Protein AF-A0A1I3VTR5-F1 (afdb_monomer_lite)

Structure (mmCIF, N/CA/C/O backbone):
data_AF-A0A1I3VTR5-F1
#
_entry.id   AF-A0A1I3VTR5-F1
#
loop_
_atom_site.group_PDB
_atom_site.id
_atom_site.type_symbol
_atom_site.label_atom_id
_atom_site.label_alt_id
_atom_site.label_comp_id
_atom_site.label_asym_id
_atom_site.label_entity_id
_atom_site.label_seq_id
_atom_site.pdbx_PDB_ins_code
_atom_site.Cartn_x
_atom_site.Cartn_y
_atom_site.Cartn_z
_atom_site.occupancy
_atom_site.B_iso_or_equiv
_atom_site.auth_seq_id
_atom_site.auth_comp_id
_atom_site.auth_asym_id
_atom_site.auth_atom_id
_atom_site.pdbx_PDB_model_num
ATOM 1 N N . MET A 1 1 ? 30.216 -38.536 -66.775 1.00 43.47 1 MET A N 1
ATOM 2 C CA . MET A 1 1 ? 31.533 -39.030 -66.313 1.00 43.47 1 MET A CA 1
ATOM 3 C C . MET A 1 1 ? 32.108 -38.029 -65.318 1.00 43.47 1 MET A C 1
ATOM 5 O O . MET A 1 1 ? 32.027 -36.845 -65.605 1.00 43.47 1 MET A O 1
ATOM 9 N N . ARG A 1 2 ? 32.698 -38.537 -64.221 1.00 41.06 2 ARG A N 1
ATOM 10 C CA . ARG A 1 2 ? 33.505 -37.856 -63.178 1.00 41.06 2 ARG A CA 1
ATOM 11 C C . ARG A 1 2 ? 32.773 -37.100 -62.054 1.00 41.06 2 ARG A C 1
ATOM 13 O O . ARG A 1 2 ? 32.622 -35.890 -62.068 1.00 41.06 2 ARG A O 1
ATOM 20 N N . SER A 1 3 ? 32.334 -37.902 -61.083 1.00 44.97 3 SER A N 1
ATOM 21 C CA . SER A 1 3 ? 32.770 -37.919 -59.672 1.00 44.97 3 SER A CA 1
ATOM 22 C C . SER A 1 3 ? 33.348 -36.639 -59.044 1.00 44.97 3 SER A C 1
ATOM 24 O O . SER A 1 3 ? 34.392 -36.177 -59.489 1.00 44.97 3 SER A O 1
ATOM 26 N N . ALA A 1 4 ? 32.792 -36.208 -57.902 1.00 45.03 4 ALA A N 1
ATOM 27 C CA . ALA A 1 4 ? 33.378 -36.411 -56.560 1.00 45.03 4 ALA A CA 1
ATOM 28 C C . ALA A 1 4 ? 32.599 -35.618 -55.480 1.00 45.03 4 ALA A C 1
ATOM 30 O O . ALA A 1 4 ? 32.439 -34.408 -55.586 1.00 45.03 4 ALA A O 1
ATOM 31 N N . ARG A 1 5 ? 32.144 -36.304 -54.422 1.00 57.59 5 ARG A N 1
ATOM 32 C CA . ARG A 1 5 ? 31.862 -35.706 -53.099 1.00 57.59 5 ARG A CA 1
ATOM 33 C C . ARG A 1 5 ? 33.165 -35.778 -52.293 1.00 57.59 5 ARG A C 1
ATOM 35 O O . ARG A 1 5 ? 33.848 -36.797 -52.426 1.00 57.59 5 ARG A O 1
ATOM 42 N N . PRO A 1 6 ? 33.511 -34.778 -51.464 1.00 48.28 6 PRO A N 1
ATOM 43 C CA . PRO A 1 6 ? 33.359 -35.026 -50.023 1.00 48.28 6 PRO A CA 1
ATOM 44 C C . PRO A 1 6 ? 33.128 -33.781 -49.134 1.00 48.28 6 PRO A C 1
ATOM 46 O O . PRO A 1 6 ? 33.326 -32.646 -49.545 1.00 48.28 6 PRO A O 1
ATOM 49 N N . ALA A 1 7 ? 32.818 -34.092 -47.869 1.00 49.75 7 ALA A N 1
ATOM 50 C CA . ALA A 1 7 ? 33.046 -33.312 -46.647 1.00 49.75 7 ALA A CA 1
ATOM 51 C C . ALA A 1 7 ? 32.006 -32.247 -46.243 1.00 49.75 7 ALA A C 1
ATOM 53 O O . ALA A 1 7 ? 32.090 -31.070 -46.565 1.00 49.75 7 ALA A O 1
ATOM 54 N N . VAL A 1 8 ? 31.039 -32.728 -45.454 1.00 52.91 8 VAL A N 1
ATOM 55 C CA . VAL A 1 8 ? 30.645 -32.212 -44.129 1.00 52.91 8 VAL A CA 1
ATOM 56 C C . VAL A 1 8 ? 31.353 -30.917 -43.700 1.00 52.91 8 VAL A C 1
ATOM 58 O O . VAL A 1 8 ? 32.524 -30.936 -43.335 1.00 52.91 8 VAL A O 1
ATOM 61 N N . ALA A 1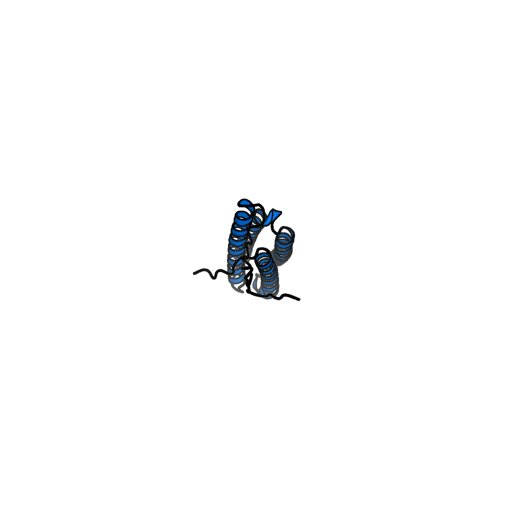 9 ? 30.583 -29.838 -43.603 1.00 45.47 9 ALA A N 1
ATOM 62 C CA . ALA A 1 9 ? 30.792 -28.802 -42.602 1.00 45.47 9 ALA A CA 1
ATOM 63 C C . ALA A 1 9 ? 29.441 -28.601 -41.913 1.00 45.47 9 ALA A C 1
ATOM 65 O O . ALA A 1 9 ? 28.539 -27.957 -42.446 1.00 45.47 9 ALA A O 1
ATOM 66 N N . ALA A 1 10 ? 29.277 -29.257 -40.765 1.00 47.19 10 ALA A N 1
ATOM 67 C CA . ALA A 1 10 ? 28.201 -28.958 -39.840 1.00 47.19 10 ALA A CA 1
ATOM 68 C C . ALA A 1 10 ? 28.408 -27.516 -39.367 1.00 47.19 10 ALA A C 1
ATOM 70 O O . ALA A 1 10 ? 29.251 -27.248 -38.513 1.00 47.19 10 ALA A O 1
ATOM 71 N N . LEU A 1 11 ? 27.678 -26.582 -39.976 1.00 47.72 11 LEU A N 1
ATOM 72 C CA . LEU A 1 11 ? 27.539 -25.232 -39.459 1.00 47.72 11 LEU A CA 1
ATOM 73 C C . LEU A 1 11 ? 26.638 -25.337 -38.224 1.00 47.72 11 LEU A C 1
ATOM 75 O O . LEU A 1 11 ? 25.415 -25.259 -38.307 1.00 47.72 11 LEU A O 1
ATOM 79 N N . VAL A 1 12 ? 27.262 -25.607 -37.080 1.00 48.44 12 VAL A N 1
ATOM 80 C CA . VAL A 1 12 ? 26.664 -25.373 -35.769 1.00 48.44 12 VAL A CA 1
ATOM 81 C C . VAL A 1 12 ? 26.503 -23.860 -35.663 1.00 48.44 12 VAL A C 1
ATOM 83 O O . VAL A 1 12 ? 27.423 -23.154 -35.259 1.00 48.44 12 VAL A O 1
ATOM 86 N N . CYS A 1 13 ? 25.349 -23.346 -36.091 1.00 39.38 13 CYS A N 1
ATOM 87 C CA . CYS A 1 13 ? 24.889 -22.038 -35.654 1.00 39.38 13 CYS A CA 1
ATOM 88 C C . CYS A 1 13 ? 24.628 -22.162 -34.156 1.00 39.38 13 CYS A C 1
ATOM 90 O O . CYS A 1 13 ? 23.551 -22.577 -33.731 1.00 39.38 13 CYS A O 1
ATOM 92 N N . ALA A 1 14 ? 25.655 -21.859 -33.365 1.00 47.16 14 ALA A N 1
ATOM 93 C CA . ALA A 1 14 ? 25.476 -21.476 -31.984 1.00 47.16 14 ALA A CA 1
ATOM 94 C C . ALA A 1 14 ? 24.498 -20.300 -31.995 1.00 47.16 14 ALA A C 1
ATOM 96 O O . ALA A 1 14 ? 24.845 -19.190 -32.401 1.00 47.16 14 ALA A O 1
ATOM 97 N N . VAL A 1 15 ? 23.255 -20.575 -31.611 1.00 49.22 15 VAL A N 1
ATOM 98 C CA . VAL A 1 15 ? 22.304 -19.555 -31.192 1.00 49.22 15 VAL A CA 1
ATOM 99 C C . VAL A 1 15 ? 22.872 -19.007 -29.887 1.00 49.22 15 VAL A C 1
ATOM 101 O O . VAL A 1 15 ? 22.524 -19.444 -28.795 1.00 49.22 15 VAL A O 1
ATOM 104 N N . ALA A 1 16 ? 23.845 -18.106 -30.012 1.00 46.72 16 ALA A N 1
ATOM 105 C CA . ALA A 1 16 ? 24.107 -17.136 -28.977 1.00 46.72 16 ALA A CA 1
ATOM 106 C C . ALA A 1 16 ? 22.838 -16.287 -28.931 1.00 46.72 16 ALA A C 1
ATOM 108 O O . ALA A 1 16 ? 22.574 -15.506 -29.845 1.00 46.72 16 ALA A O 1
ATOM 109 N N . LEU A 1 17 ? 22.014 -16.536 -27.916 1.00 45.88 17 LEU A N 1
ATOM 110 C CA . LEU A 1 17 ? 20.929 -15.663 -27.496 1.00 45.88 17 LEU A CA 1
ATOM 111 C C . LEU A 1 17 ? 21.560 -14.329 -27.084 1.00 45.88 17 LEU A C 1
ATOM 113 O O . LEU A 1 17 ? 21.803 -14.061 -25.915 1.00 45.88 17 LEU A O 1
ATOM 117 N N . GLY A 1 18 ? 21.915 -13.525 -28.081 1.00 46.84 18 GLY A N 1
ATOM 118 C CA . GLY A 1 18 ? 22.211 -12.120 -27.914 1.00 46.84 18 GLY A CA 1
ATOM 119 C C . GLY A 1 18 ? 20.889 -11.389 -27.767 1.00 46.84 18 GLY A C 1
ATOM 120 O O . GLY A 1 18 ? 20.396 -10.828 -28.740 1.00 46.84 18 GLY A O 1
ATOM 121 N N . LEU A 1 19 ? 20.339 -11.372 -26.552 1.00 56.34 19 LEU A N 1
ATOM 122 C CA . LEU A 1 19 ? 19.390 -10.342 -26.115 1.00 56.34 19 LEU A CA 1
ATOM 123 C C . LEU A 1 19 ? 20.151 -9.033 -25.840 1.00 56.34 19 LEU A C 1
ATOM 125 O O . LEU A 1 19 ? 20.056 -8.438 -24.780 1.00 56.34 19 LEU A O 1
ATOM 129 N N . ALA A 1 20 ? 20.963 -8.610 -26.806 1.00 53.47 20 ALA A N 1
ATOM 130 C CA . ALA A 1 20 ? 21.591 -7.298 -26.833 1.00 53.47 20 ALA A CA 1
ATOM 131 C C . ALA A 1 20 ? 21.141 -6.612 -28.124 1.00 53.47 20 ALA A C 1
ATOM 133 O O . ALA A 1 20 ? 21.900 -6.433 -29.075 1.00 53.47 20 ALA A O 1
ATOM 134 N N . ALA A 1 21 ? 19.848 -6.318 -28.173 1.00 45.03 21 ALA A N 1
ATOM 135 C CA . ALA A 1 21 ? 19.204 -5.455 -29.148 1.00 45.03 21 ALA A CA 1
ATOM 136 C C . ALA A 1 21 ? 18.087 -4.738 -28.370 1.00 45.03 21 ALA A C 1
ATOM 138 O O . ALA A 1 21 ? 17.252 -5.420 -27.801 1.00 45.03 21 ALA A O 1
ATOM 139 N N . CYS A 1 22 ? 17.994 -3.416 -28.267 1.00 43.62 22 CYS A N 1
ATOM 140 C CA . CYS A 1 22 ? 18.773 -2.335 -28.850 1.00 43.62 22 CYS A CA 1
ATOM 141 C C . CYS A 1 22 ? 18.347 -1.045 -28.106 1.00 43.62 22 CYS A C 1
ATOM 143 O O . CYS A 1 22 ? 17.204 -0.640 -28.266 1.00 43.62 22 CYS A O 1
ATOM 145 N N . GLY A 1 23 ? 19.241 -0.398 -27.345 1.00 41.56 23 GLY A N 1
ATOM 146 C CA . GLY A 1 23 ? 19.006 0.921 -26.721 1.00 41.56 23 GLY A CA 1
ATOM 147 C C . GLY A 1 23 ? 18.542 0.891 -25.256 1.00 41.56 23 GLY A C 1
ATOM 148 O O . GLY A 1 23 ? 17.561 0.234 -24.947 1.00 41.56 23 GLY A O 1
ATOM 149 N N . GLY A 1 24 ? 19.245 1.635 -24.391 1.00 42.38 24 GLY A N 1
ATOM 150 C CA . GLY A 1 24 ? 18.851 1.932 -23.009 1.00 42.38 24 GLY A CA 1
ATOM 151 C C . GLY A 1 24 ? 19.707 1.217 -21.966 1.00 42.38 24 GLY A C 1
ATOM 152 O O . GLY A 1 24 ? 19.357 0.132 -21.529 1.00 42.38 24 GLY A O 1
ATOM 153 N N . THR A 1 25 ? 20.832 1.810 -21.563 1.00 50.50 25 THR A N 1
ATOM 154 C CA . THR A 1 25 ? 21.331 1.582 -20.193 1.00 50.50 25 THR A CA 1
ATOM 155 C C . THR A 1 25 ? 20.297 2.100 -19.193 1.00 50.50 25 THR A C 1
ATOM 157 O O . THR A 1 25 ? 19.962 1.379 -18.267 1.00 50.50 25 THR A O 1
ATOM 160 N N . ASP A 1 26 ? 19.669 3.234 -19.523 1.00 59.59 26 ASP A N 1
ATOM 161 C CA . ASP A 1 26 ? 18.615 3.877 -18.740 1.00 59.59 26 ASP A CA 1
ATOM 162 C C . ASP A 1 26 ? 17.397 2.956 -18.533 1.00 59.59 26 ASP A C 1
ATOM 164 O O . ASP A 1 26 ? 16.941 2.794 -17.419 1.00 59.59 26 ASP A O 1
ATOM 168 N N . HIS A 1 27 ? 16.947 2.223 -19.562 1.00 67.00 27 HIS A N 1
ATOM 169 C CA . HIS A 1 27 ? 15.743 1.382 -19.448 1.00 67.00 27 HIS A CA 1
ATOM 170 C C . HIS A 1 27 ? 15.908 0.157 -18.533 1.00 67.00 27 HIS A C 1
ATOM 172 O O . HIS A 1 27 ? 14.927 -0.357 -18.010 1.00 67.00 27 HIS A O 1
ATOM 178 N N . ALA A 1 28 ? 17.132 -0.362 -18.391 1.00 69.69 28 ALA A N 1
ATOM 179 C CA . ALA A 1 28 ? 17.394 -1.458 -17.461 1.00 69.69 28 ALA A CA 1
ATOM 180 C C . ALA A 1 28 ? 17.474 -0.947 -16.018 1.00 69.69 28 ALA A C 1
ATOM 182 O O . ALA A 1 28 ? 16.979 -1.622 -15.124 1.00 69.69 28 ALA A O 1
ATOM 183 N N . GLU A 1 29 ? 18.063 0.239 -15.828 1.00 74.75 29 GLU A N 1
ATOM 184 C CA . GLU A 1 29 ? 18.067 0.955 -14.549 1.00 74.75 29 GLU A CA 1
ATOM 185 C C . GLU A 1 29 ? 16.608 1.240 -14.131 1.00 74.75 29 GLU A C 1
ATOM 187 O O . GLU A 1 29 ? 16.173 0.701 -13.117 1.00 74.75 29 GLU A O 1
ATOM 192 N N . ASP A 1 30 ? 15.800 1.869 -14.998 1.00 81.25 30 ASP A N 1
ATOM 193 C CA . ASP A 1 30 ? 14.387 2.196 -14.730 1.00 81.25 30 ASP A CA 1
ATOM 194 C C . ASP A 1 30 ? 13.555 0.968 -14.283 1.00 81.25 30 ASP A C 1
ATOM 196 O O . ASP A 1 30 ? 12.709 1.058 -13.392 1.00 81.25 30 ASP A O 1
ATOM 200 N N . VAL A 1 31 ? 13.796 -0.211 -14.879 1.00 86.00 31 VAL A N 1
ATOM 201 C CA . VAL A 1 31 ? 13.147 -1.474 -14.472 1.00 86.00 31 VAL A CA 1
ATOM 202 C C . VAL A 1 31 ? 13.602 -1.914 -13.079 1.00 86.00 31 VAL A C 1
ATOM 204 O O . VAL A 1 31 ? 12.762 -2.299 -12.268 1.00 86.00 31 VAL A O 1
ATOM 207 N N . ASP A 1 32 ? 14.905 -1.875 -12.787 1.00 87.38 32 ASP A N 1
ATOM 208 C CA . ASP A 1 32 ? 15.442 -2.242 -11.472 1.00 87.38 32 ASP A CA 1
ATOM 209 C C . ASP A 1 32 ? 14.895 -1.310 -10.371 1.00 87.38 32 ASP A C 1
ATOM 211 O O . ASP A 1 32 ? 14.520 -1.784 -9.294 1.00 87.38 32 ASP A O 1
ATOM 215 N N . GLU A 1 33 ? 14.787 -0.003 -10.638 1.00 88.56 33 GLU A N 1
ATOM 216 C CA . GLU A 1 33 ? 14.168 0.960 -9.721 1.00 88.56 33 GLU A CA 1
ATOM 217 C C . GLU A 1 33 ? 12.665 0.708 -9.523 1.00 88.56 33 GLU A C 1
ATOM 219 O O . GLU A 1 33 ? 12.186 0.735 -8.384 1.00 88.56 33 GLU A O 1
ATOM 224 N N . ALA A 1 34 ? 11.922 0.399 -10.590 1.00 89.25 34 ALA A N 1
ATOM 225 C CA . ALA A 1 34 ? 10.509 0.038 -10.490 1.00 89.25 34 ALA A CA 1
ATOM 226 C C . ALA A 1 34 ? 10.301 -1.254 -9.677 1.00 89.25 34 ALA A C 1
ATOM 228 O O . ALA A 1 34 ? 9.400 -1.311 -8.841 1.00 89.25 34 ALA A O 1
ATOM 229 N N . CYS A 1 35 ? 11.167 -2.257 -9.851 1.00 91.38 35 CYS A N 1
ATOM 230 C CA . CYS A 1 35 ? 11.138 -3.493 -9.065 1.00 91.38 35 CYS A CA 1
ATOM 231 C C . CYS A 1 35 ? 11.522 -3.282 -7.592 1.00 91.38 35 CYS A C 1
ATOM 233 O O . CYS A 1 35 ? 11.020 -3.969 -6.702 1.00 91.38 35 CYS A O 1
ATOM 235 N N . ALA A 1 36 ? 12.428 -2.347 -7.299 1.00 91.75 36 ALA A N 1
ATOM 236 C CA . ALA A 1 36 ? 12.727 -1.982 -5.918 1.00 91.75 36 ALA A CA 1
ATOM 237 C C . ALA A 1 36 ? 11.511 -1.311 -5.260 1.00 91.75 36 ALA A C 1
ATOM 239 O O . ALA A 1 36 ? 11.116 -1.693 -4.157 1.00 91.75 36 ALA A O 1
ATOM 240 N N . ALA A 1 37 ? 10.876 -0.367 -5.961 1.00 92.56 37 ALA A N 1
ATOM 241 C CA . ALA A 1 37 ? 9.688 0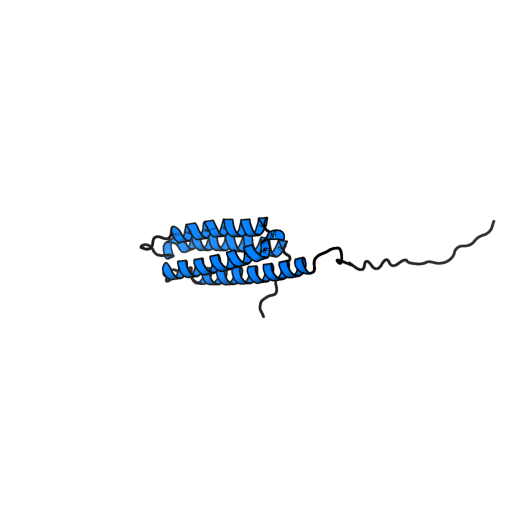.324 -5.475 1.00 92.56 37 ALA A CA 1
ATOM 242 C C . ALA A 1 37 ? 8.473 -0.611 -5.324 1.00 92.56 37 ALA A C 1
ATOM 244 O O . ALA A 1 37 ? 7.678 -0.441 -4.398 1.00 92.56 37 ALA A O 1
ATOM 245 N N . SER A 1 38 ? 8.332 -1.628 -6.181 1.00 92.31 38 SER A N 1
ATOM 246 C CA . SER A 1 38 ? 7.276 -2.633 -6.032 1.00 92.31 38 SER A CA 1
ATOM 247 C C . SER A 1 38 ? 7.490 -3.495 -4.787 1.00 92.31 38 SER A C 1
ATOM 249 O O . SER A 1 38 ? 6.538 -3.739 -4.048 1.00 92.31 38 SER A O 1
ATOM 251 N N . GLY A 1 39 ? 8.740 -3.854 -4.477 1.00 93.00 39 GLY A N 1
ATOM 252 C CA . GLY A 1 39 ? 9.102 -4.509 -3.219 1.00 93.00 39 GLY A CA 1
ATOM 253 C C . GLY A 1 39 ? 8.765 -3.668 -1.981 1.00 93.00 39 GLY A C 1
ATOM 254 O O . GLY A 1 39 ? 8.185 -4.186 -1.028 1.00 93.00 39 GLY A O 1
ATOM 255 N N . GLU A 1 40 ? 9.058 -2.364 -2.006 1.00 94.38 40 GLU A N 1
ATOM 256 C CA . GLU A 1 40 ? 8.681 -1.441 -0.921 1.00 94.38 40 GLU A CA 1
ATOM 257 C C . GLU A 1 40 ? 7.154 -1.348 -0.748 1.00 94.38 40 GLU A C 1
ATOM 259 O O . GLU A 1 40 ? 6.648 -1.307 0.378 1.00 94.38 40 GLU A O 1
ATOM 264 N N . LEU A 1 41 ? 6.401 -1.362 -1.853 1.00 94.38 41 LEU A N 1
ATOM 265 C CA . LEU A 1 41 ? 4.942 -1.395 -1.812 1.00 94.38 41 LEU A CA 1
ATOM 266 C C . LEU A 1 41 ? 4.403 -2.723 -1.250 1.00 94.38 41 LEU A C 1
ATOM 268 O O . LEU A 1 41 ? 3.457 -2.695 -0.461 1.00 94.38 41 LEU A O 1
ATOM 272 N N . ASP A 1 42 ? 4.989 -3.870 -1.610 1.00 94.81 42 ASP A N 1
ATOM 273 C CA . ASP A 1 42 ? 4.602 -5.180 -1.060 1.00 94.81 42 ASP A CA 1
ATOM 274 C C . ASP A 1 42 ? 4.838 -5.243 0.459 1.00 94.81 42 ASP A C 1
ATOM 276 O O . ASP A 1 42 ? 3.944 -5.655 1.204 1.00 94.81 42 ASP A O 1
ATOM 280 N N . GLU A 1 43 ? 5.979 -4.735 0.941 1.00 95.19 43 GLU A N 1
ATOM 281 C CA . GLU A 1 43 ? 6.259 -4.614 2.379 1.00 95.19 43 GLU A CA 1
ATOM 282 C C . GLU A 1 43 ? 5.236 -3.711 3.083 1.00 95.19 43 GLU A C 1
ATOM 284 O O . GLU A 1 43 ? 4.688 -4.081 4.127 1.00 95.19 43 GLU A O 1
ATOM 289 N N . ALA A 1 44 ? 4.904 -2.557 2.496 1.00 95.38 44 ALA A N 1
ATOM 290 C CA . ALA A 1 44 ? 3.885 -1.667 3.046 1.00 95.38 44 ALA A CA 1
ATOM 291 C C . ALA A 1 44 ? 2.493 -2.332 3.091 1.00 95.38 44 ALA A C 1
ATOM 293 O O . ALA A 1 44 ? 1.731 -2.124 4.044 1.00 95.38 44 ALA A O 1
ATOM 294 N N . LEU A 1 45 ? 2.145 -3.147 2.088 1.00 93.94 45 LEU A N 1
ATOM 295 C CA . LEU A 1 45 ? 0.899 -3.920 2.055 1.00 93.94 45 LEU A CA 1
ATOM 296 C C . LEU A 1 45 ? 0.873 -5.020 3.124 1.00 93.94 45 LEU A C 1
ATOM 298 O O . LEU A 1 45 ? -0.179 -5.256 3.731 1.00 93.94 45 LEU A O 1
ATOM 302 N N . ASP A 1 46 ? 2.004 -5.674 3.390 1.00 94.25 46 ASP A N 1
ATOM 303 C CA . ASP A 1 46 ? 2.124 -6.655 4.470 1.00 94.25 46 ASP A CA 1
ATOM 304 C C . ASP A 1 46 ? 1.997 -5.996 5.853 1.00 94.25 46 ASP A C 1
ATOM 306 O O . ASP A 1 46 ? 1.265 -6.507 6.711 1.00 94.25 46 ASP A O 1
ATOM 310 N N . ASP A 1 47 ? 2.588 -4.816 6.045 1.00 92.75 47 ASP A N 1
ATOM 311 C CA . ASP A 1 47 ? 2.404 -4.001 7.249 1.00 92.75 47 ASP A CA 1
ATOM 312 C C . ASP A 1 47 ? 0.939 -3.580 7.430 1.00 92.75 47 ASP A C 1
ATOM 314 O O . ASP A 1 47 ? 0.364 -3.748 8.513 1.00 92.75 47 ASP A O 1
ATOM 318 N N . LEU A 1 48 ? 0.282 -3.102 6.367 1.00 92.69 48 LEU A N 1
ATOM 319 C CA . LEU A 1 48 ? -1.148 -2.798 6.403 1.00 92.69 48 LEU A CA 1
ATOM 320 C C . LEU A 1 48 ? -1.949 -4.030 6.817 1.00 92.69 48 LEU A C 1
ATOM 322 O O . LEU A 1 48 ? -2.762 -3.959 7.741 1.00 92.69 48 LEU A O 1
ATOM 326 N N . ARG A 1 49 ? -1.695 -5.181 6.197 1.00 91.75 49 ARG A N 1
ATOM 327 C CA . ARG A 1 49 ? -2.369 -6.434 6.538 1.00 91.75 49 ARG A CA 1
ATOM 328 C C . ARG A 1 49 ? -2.142 -6.836 7.996 1.00 91.75 49 ARG A C 1
ATOM 330 O O . ARG A 1 49 ? -3.073 -7.355 8.619 1.00 91.75 49 ARG A O 1
ATOM 337 N N . ALA A 1 50 ? -0.958 -6.587 8.550 1.00 91.88 50 ALA A N 1
ATOM 338 C CA . ALA A 1 50 ? -0.658 -6.830 9.957 1.00 91.88 50 ALA A CA 1
ATOM 339 C C . ALA A 1 50 ? -1.452 -5.908 10.901 1.00 91.88 50 ALA A C 1
ATOM 341 O O . ALA A 1 50 ? -1.791 -6.330 12.008 1.00 91.88 50 ALA A O 1
ATOM 342 N N . THR A 1 51 ? -1.820 -4.697 10.462 1.00 91.00 51 THR A N 1
ATOM 343 C CA . THR A 1 51 ? -2.698 -3.790 11.230 1.00 91.00 51 THR A CA 1
ATOM 344 C C . THR A 1 51 ? -4.185 -4.138 11.133 1.00 91.00 51 THR A C 1
ATOM 346 O O . THR A 1 51 ? -4.956 -3.736 12.000 1.00 91.00 51 THR A O 1
ATOM 349 N N . LEU A 1 52 ? -4.617 -4.939 10.150 1.00 91.00 52 LEU A N 1
ATOM 350 C CA . LEU A 1 52 ? -6.010 -5.387 9.999 1.00 91.00 52 LEU A CA 1
ATOM 351 C C . LEU A 1 52 ? -6.394 -6.449 11.048 1.00 91.00 52 LEU A C 1
ATOM 353 O O . LEU A 1 52 ? -6.675 -7.611 10.725 1.00 91.00 52 LEU A O 1
ATOM 357 N N . THR A 1 53 ? -6.446 -6.044 12.315 1.00 90.25 53 THR A N 1
ATOM 358 C CA . THR A 1 53 ? -6.835 -6.864 13.471 1.00 90.25 53 THR A CA 1
ATOM 359 C C . THR A 1 53 ? -8.012 -6.236 14.228 1.00 90.25 53 THR A C 1
ATOM 361 O O . THR A 1 53 ? -8.234 -5.031 14.117 1.00 90.25 53 THR A O 1
ATOM 364 N N . PRO A 1 54 ? -8.792 -7.021 14.999 1.00 86.56 54 PRO A N 1
ATOM 365 C CA . PRO A 1 54 ? -9.925 -6.484 15.759 1.00 86.56 54 PRO A CA 1
ATOM 366 C C . PRO A 1 54 ? -9.535 -5.447 16.818 1.00 86.56 54 PRO A C 1
ATOM 368 O O . PRO A 1 54 ? -10.370 -4.631 17.195 1.00 86.56 54 PRO A O 1
ATOM 371 N N . ASP A 1 55 ? -8.294 -5.509 17.302 1.00 87.06 55 ASP A N 1
ATOM 372 C CA . ASP A 1 55 ? -7.776 -4.660 18.376 1.00 87.06 55 ASP A CA 1
ATOM 373 C C . ASP A 1 55 ? -7.095 -3.382 17.858 1.00 87.06 55 ASP A C 1
ATOM 375 O O . ASP A 1 55 ? -6.756 -2.510 18.657 1.00 87.06 55 ASP A O 1
ATOM 379 N N . ALA A 1 56 ? -6.890 -3.263 16.541 1.00 88.94 56 ALA A N 1
ATOM 380 C CA . ALA A 1 56 ? -6.281 -2.085 15.942 1.00 88.94 56 ALA A CA 1
ATOM 381 C C . ALA A 1 56 ? -7.199 -0.862 16.026 1.00 88.94 56 ALA A C 1
ATOM 383 O O . ALA A 1 56 ? -8.429 -0.948 15.973 1.00 88.94 56 ALA A O 1
ATOM 384 N N . THR A 1 57 ? -6.580 0.304 16.121 1.00 89.56 57 THR A N 1
ATOM 385 C CA . THR A 1 57 ? -7.258 1.595 16.090 1.00 89.56 57 THR A CA 1
ATOM 386 C C . THR A 1 57 ? -7.444 2.086 14.655 1.00 89.56 57 THR A C 1
ATOM 388 O O . THR A 1 57 ? -6.711 1.719 13.736 1.00 89.56 57 THR A O 1
ATOM 391 N N . VAL A 1 58 ? -8.431 2.962 14.452 1.00 87.19 58 VAL A N 1
ATOM 392 C CA . VAL A 1 58 ? -8.640 3.617 13.149 1.00 87.19 58 VAL A CA 1
ATOM 393 C C . VAL A 1 58 ? -7.439 4.484 12.759 1.00 87.19 58 VAL A C 1
ATOM 395 O O . VAL A 1 58 ? -7.123 4.580 11.577 1.00 87.19 58 VAL A O 1
ATOM 398 N N . ASP A 1 59 ? -6.742 5.072 13.733 1.00 89.38 59 ASP A N 1
ATOM 399 C CA . ASP A 1 59 ? -5.533 5.857 13.476 1.00 89.38 59 ASP A CA 1
ATOM 400 C C . ASP A 1 59 ? -4.378 4.968 12.987 1.00 89.38 59 ASP A C 1
ATOM 402 O O . ASP A 1 59 ? -3.769 5.287 11.971 1.00 89.38 59 ASP A O 1
ATOM 406 N N . GLU A 1 60 ? -4.140 3.804 13.609 1.00 90.88 60 GLU A N 1
ATOM 407 C CA . GLU A 1 60 ? -3.135 2.836 13.129 1.00 90.88 60 GLU A CA 1
ATOM 408 C C . GLU A 1 60 ? -3.429 2.361 11.700 1.00 90.88 60 GLU A C 1
ATOM 410 O O . GLU A 1 60 ? -2.514 2.260 10.880 1.00 90.88 60 GLU A O 1
ATOM 415 N N . LEU A 1 61 ? -4.706 2.121 11.381 1.00 90.31 61 LEU A N 1
ATOM 416 C CA . LEU A 1 61 ? -5.130 1.748 10.033 1.00 90.31 61 LEU A CA 1
ATOM 417 C C . LEU A 1 61 ? -4.877 2.876 9.018 1.00 90.31 61 LEU A C 1
ATOM 419 O O . LEU A 1 61 ? -4.395 2.623 7.915 1.00 90.31 61 LEU A O 1
ATOM 423 N N . ARG A 1 62 ? -5.182 4.129 9.376 1.00 90.44 62 ARG A N 1
ATOM 424 C CA . ARG A 1 62 ? -4.942 5.302 8.515 1.00 90.44 62 ARG A CA 1
ATOM 425 C C . ARG A 1 62 ? -3.459 5.575 8.304 1.00 90.44 62 ARG A C 1
ATOM 427 O O . ARG A 1 62 ? -3.073 5.948 7.196 1.00 90.44 62 ARG A O 1
ATOM 434 N N . ASP A 1 63 ? -2.643 5.373 9.331 1.00 93.12 63 ASP A N 1
ATOM 435 C CA . ASP A 1 63 ? -1.191 5.495 9.241 1.00 93.12 63 ASP A CA 1
ATOM 436 C C . ASP A 1 63 ? -0.615 4.423 8.315 1.00 93.12 63 ASP A C 1
ATOM 438 O O . ASP A 1 63 ? 0.166 4.740 7.420 1.00 93.12 63 ASP A O 1
ATOM 442 N N . ALA A 1 64 ? -1.030 3.162 8.481 1.00 93.50 64 ALA A N 1
ATOM 443 C CA . ALA A 1 64 ? -0.607 2.077 7.601 1.00 93.50 64 ALA A CA 1
ATOM 444 C C . ALA A 1 64 ? -1.040 2.325 6.152 1.00 93.50 64 ALA A C 1
ATOM 446 O O . ALA A 1 64 ? -0.232 2.196 5.237 1.00 93.50 64 ALA A O 1
ATOM 447 N N . ARG A 1 65 ? -2.278 2.789 5.946 1.00 93.00 65 ARG A N 1
ATOM 448 C CA . ARG A 1 65 ? -2.756 3.210 4.628 1.00 93.00 65 ARG A CA 1
ATOM 449 C C . ARG A 1 65 ? -1.881 4.324 4.039 1.00 93.00 65 ARG A C 1
ATOM 451 O O . ARG A 1 65 ? -1.532 4.276 2.870 1.00 93.00 65 ARG A O 1
ATOM 458 N N . THR A 1 66 ? -1.522 5.331 4.829 1.00 94.25 66 THR A N 1
ATOM 459 C CA . THR A 1 66 ? -0.686 6.441 4.342 1.00 94.25 66 THR A CA 1
ATOM 460 C C . THR A 1 66 ? 0.666 5.936 3.834 1.00 94.25 66 THR A C 1
ATOM 462 O O . THR A 1 66 ? 1.060 6.310 2.738 1.00 94.25 66 THR A O 1
ATOM 465 N N . ARG A 1 67 ? 1.310 5.000 4.547 1.00 93.94 67 ARG A N 1
ATOM 466 C CA . ARG A 1 67 ? 2.583 4.395 4.105 1.00 93.94 67 ARG A CA 1
ATOM 467 C C . ARG A 1 67 ? 2.460 3.641 2.781 1.00 93.94 67 ARG A C 1
ATOM 469 O O . ARG A 1 67 ? 3.343 3.756 1.942 1.00 93.94 67 ARG A O 1
ATOM 476 N N . VAL A 1 68 ? 1.368 2.899 2.582 1.00 94.44 68 VAL A N 1
ATOM 477 C CA . VAL A 1 68 ? 1.103 2.225 1.298 1.00 94.44 68 VAL A CA 1
ATOM 478 C C . VAL A 1 68 ? 0.894 3.248 0.179 1.00 94.44 68 VAL A C 1
ATOM 480 O O . VAL A 1 68 ? 1.397 3.053 -0.921 1.00 94.44 68 VAL A O 1
ATOM 483 N N . GLY A 1 69 ? 0.197 4.353 0.461 1.00 93.81 69 GLY A N 1
ATOM 484 C CA . GLY A 1 69 ? 0.036 5.454 -0.490 1.00 93.81 69 GLY A CA 1
ATOM 485 C C . GLY A 1 69 ? 1.373 6.075 -0.899 1.00 93.81 69 GLY A C 1
ATOM 486 O O . GLY A 1 69 ? 1.625 6.221 -2.089 1.00 93.81 69 GLY A O 1
ATOM 487 N N . ASP A 1 70 ? 2.246 6.357 0.070 1.00 94.56 70 ASP A N 1
ATOM 488 C CA . ASP A 1 70 ? 3.578 6.915 -0.186 1.00 94.56 70 ASP A CA 1
ATOM 489 C C . ASP A 1 70 ? 4.444 5.959 -1.037 1.00 94.56 70 ASP A C 1
ATOM 491 O O . ASP A 1 70 ? 5.103 6.395 -1.981 1.00 94.56 70 ASP A O 1
ATOM 495 N N . ALA A 1 71 ? 4.415 4.652 -0.744 1.00 94.25 71 ALA A N 1
ATOM 496 C CA . ALA A 1 71 ? 5.141 3.638 -1.518 1.00 94.25 71 ALA A CA 1
ATOM 497 C C . ALA A 1 71 ? 4.580 3.473 -2.941 1.00 94.25 71 ALA A C 1
ATOM 499 O O . ALA A 1 71 ? 5.332 3.294 -3.897 1.00 94.25 71 ALA A O 1
ATOM 500 N N . LEU A 1 72 ? 3.258 3.578 -3.106 1.00 92.62 72 LEU A N 1
ATOM 501 C CA . LEU A 1 72 ? 2.626 3.541 -4.421 1.00 92.62 72 LEU A CA 1
ATOM 502 C C . LEU A 1 72 ? 2.999 4.761 -5.266 1.00 92.62 72 LEU A C 1
ATOM 504 O O . LEU A 1 72 ? 3.237 4.613 -6.462 1.00 92.62 72 LEU A O 1
ATOM 508 N N . ASP A 1 73 ? 3.032 5.954 -4.675 1.00 92.06 73 ASP A N 1
ATOM 509 C CA . ASP A 1 73 ? 3.453 7.160 -5.390 1.00 92.06 73 ASP A CA 1
ATOM 510 C C . ASP A 1 73 ? 4.911 7.019 -5.862 1.00 92.06 73 ASP A C 1
ATOM 512 O O . ASP A 1 73 ? 5.201 7.290 -7.026 1.00 92.06 73 ASP A O 1
ATOM 516 N N . ALA A 1 74 ? 5.796 6.474 -5.017 1.00 91.06 74 ALA A N 1
ATOM 517 C CA . ALA A 1 74 ? 7.170 6.159 -5.409 1.00 91.06 74 ALA A CA 1
ATOM 518 C C . ALA A 1 74 ? 7.232 5.142 -6.562 1.00 91.06 74 ALA A C 1
ATOM 520 O O . ALA A 1 74 ? 7.962 5.355 -7.526 1.00 91.06 74 ALA A O 1
ATOM 521 N N . LEU A 1 75 ? 6.436 4.069 -6.507 1.00 90.19 75 LEU A N 1
ATOM 522 C CA . LEU A 1 75 ? 6.349 3.086 -7.588 1.00 90.19 75 LEU A CA 1
ATOM 523 C C . LEU A 1 75 ? 5.876 3.710 -8.901 1.00 90.19 75 LEU A C 1
ATOM 525 O O . LEU A 1 75 ? 6.432 3.394 -9.945 1.00 90.19 75 LEU A O 1
ATOM 529 N N . ARG A 1 76 ? 4.876 4.596 -8.874 1.00 89.50 76 ARG A N 1
ATOM 530 C CA . ARG A 1 76 ? 4.390 5.277 -10.084 1.00 89.50 76 ARG A CA 1
ATOM 531 C C . ARG A 1 76 ? 5.474 6.146 -10.709 1.00 89.50 76 ARG A C 1
ATOM 533 O O . ARG A 1 76 ? 5.661 6.071 -11.917 1.00 89.50 76 ARG A O 1
ATOM 540 N N . ASP A 1 77 ? 6.205 6.894 -9.887 1.00 88.38 77 ASP A N 1
ATOM 541 C CA . ASP A 1 77 ? 7.306 7.743 -10.350 1.00 88.38 77 ASP A CA 1
ATOM 542 C C . ASP A 1 77 ? 8.428 6.926 -11.024 1.00 88.38 77 ASP A C 1
ATOM 544 O O . ASP A 1 77 ? 9.082 7.436 -11.931 1.00 88.38 77 ASP A O 1
ATOM 548 N N . GLN A 1 78 ? 8.653 5.671 -10.607 1.00 86.50 78 GLN A N 1
ATOM 549 C CA . GLN A 1 78 ? 9.654 4.782 -11.223 1.00 86.50 78 GLN A CA 1
ATOM 550 C C . GLN A 1 78 ? 9.096 3.952 -12.395 1.00 86.50 78 GLN A C 1
ATOM 552 O O . GLN A 1 78 ? 9.816 3.644 -13.339 1.00 86.50 78 GLN A O 1
ATOM 557 N N . ALA A 1 79 ? 7.814 3.576 -12.357 1.00 79.25 79 ALA A N 1
ATOM 558 C CA . ALA A 1 79 ? 7.188 2.710 -13.359 1.00 79.25 79 ALA A CA 1
ATOM 559 C C . ALA A 1 79 ? 6.728 3.453 -14.628 1.00 79.25 79 ALA A C 1
ATOM 561 O O . ALA A 1 79 ? 6.392 2.782 -15.607 1.00 79.25 79 ALA A O 1
ATOM 562 N N . ASP A 1 80 ? 6.711 4.793 -14.592 1.00 73.12 80 ASP A N 1
ATOM 563 C CA . ASP A 1 80 ? 6.159 5.744 -15.573 1.00 73.12 80 ASP A CA 1
ATOM 564 C C . ASP A 1 80 ? 6.128 5.196 -17.018 1.00 73.12 80 ASP A C 1
ATOM 566 O O . ASP A 1 80 ? 5.118 4.646 -17.451 1.00 73.12 80 ASP A O 1
ATOM 570 N N . ASP A 1 81 ? 7.233 5.245 -17.768 1.00 69.31 81 ASP A N 1
ATOM 571 C CA . ASP A 1 81 ? 7.241 4.873 -19.194 1.00 69.31 81 ASP A CA 1
ATOM 572 C C . ASP A 1 81 ? 7.298 3.352 -19.444 1.00 69.31 81 ASP A C 1
ATOM 574 O O . ASP A 1 81 ? 7.042 2.883 -20.560 1.00 69.31 81 ASP A O 1
ATOM 578 N N . VAL A 1 82 ? 7.656 2.562 -18.430 1.00 73.69 82 VAL A N 1
ATOM 579 C CA . VAL A 1 82 ? 7.940 1.128 -18.584 1.00 73.69 82 VAL A CA 1
ATOM 580 C C . VAL A 1 82 ? 6.673 0.286 -18.418 1.00 73.69 82 VAL A C 1
ATOM 582 O O . VAL A 1 82 ? 6.501 -0.716 -19.117 1.00 73.69 82 VAL A O 1
ATOM 585 N N . ALA A 1 83 ? 5.763 0.706 -17.532 1.00 80.62 83 ALA A N 1
ATOM 586 C CA . ALA A 1 83 ? 4.565 -0.049 -17.178 1.00 80.62 83 ALA A CA 1
ATOM 587 C C . ALA A 1 83 ? 3.378 0.819 -16.699 1.00 80.62 83 ALA A C 1
ATOM 589 O O . ALA A 1 83 ? 2.557 0.338 -15.912 1.00 80.62 83 ALA A O 1
ATOM 590 N N . GLU A 1 84 ? 3.234 2.056 -17.204 1.00 81.25 84 GLU A N 1
ATOM 591 C CA . GLU A 1 84 ? 2.176 3.027 -16.838 1.00 81.25 84 GLU A CA 1
ATOM 592 C C . GLU A 1 84 ? 0.792 2.386 -16.633 1.00 81.25 84 GLU A C 1
ATOM 594 O O . GLU A 1 84 ? 0.152 2.555 -15.597 1.00 81.25 84 GLU A O 1
ATOM 599 N N . GLY A 1 85 ? 0.345 1.579 -17.605 1.00 85.00 85 GLY A N 1
ATOM 600 C CA . GLY A 1 85 ? -0.984 0.965 -17.574 1.00 85.00 85 GLY A CA 1
ATOM 601 C C . GLY A 1 85 ? -1.192 0.014 -16.393 1.00 85.00 85 GLY A C 1
ATOM 602 O O . GLY A 1 85 ? -2.286 -0.048 -15.842 1.00 85.00 85 GLY A O 1
ATOM 603 N N . ARG A 1 86 ? -0.144 -0.699 -15.970 1.00 85.62 86 ARG A N 1
ATOM 604 C CA . ARG A 1 86 ? -0.201 -1.590 -14.805 1.00 85.62 86 ARG A CA 1
ATOM 605 C C . ARG A 1 86 ? -0.049 -0.824 -13.499 1.00 85.62 86 ARG A C 1
ATOM 607 O O . ARG A 1 86 ? -0.770 -1.116 -12.551 1.00 85.62 86 ARG A O 1
ATOM 614 N N . ALA A 1 87 ? 0.809 0.193 -13.459 1.00 87.50 87 ALA A N 1
ATOM 615 C CA . ALA A 1 87 ? 0.903 1.095 -12.310 1.00 87.50 87 ALA A CA 1
ATOM 616 C C . ALA A 1 87 ? -0.433 1.825 -12.040 1.00 87.50 87 ALA A C 1
ATOM 618 O O . ALA A 1 87 ? -0.803 2.083 -10.889 1.00 87.50 87 ALA A O 1
ATOM 619 N N . ASP A 1 88 ? -1.209 2.107 -13.089 1.00 89.69 88 ASP A N 1
ATOM 620 C CA . ASP A 1 88 ? -2.573 2.624 -12.982 1.00 89.69 88 ASP A CA 1
ATOM 621 C C . ASP A 1 88 ? -3.583 1.600 -12.453 1.00 89.69 88 ASP A C 1
ATOM 623 O O . ASP A 1 88 ? -4.446 1.975 -11.653 1.00 89.69 88 ASP A O 1
ATOM 627 N N . ASP A 1 89 ? -3.468 0.324 -12.829 1.00 91.06 89 ASP A N 1
ATOM 628 C CA . ASP A 1 89 ? -4.291 -0.751 -12.257 1.00 91.06 89 ASP A CA 1
ATOM 629 C C . ASP A 1 89 ? -4.036 -0.890 -10.744 1.00 91.06 89 ASP A C 1
ATOM 631 O O . ASP A 1 89 ? -4.987 -0.932 -9.956 1.00 91.06 89 ASP A O 1
ATOM 635 N N . VAL A 1 90 ? -2.765 -0.851 -10.314 1.00 91.69 90 VAL A N 1
ATOM 636 C CA . VAL A 1 90 ? -2.397 -0.849 -8.884 1.00 91.69 90 VAL A CA 1
ATOM 637 C C . VAL A 1 90 ? -3.014 0.356 -8.169 1.00 91.69 90 VAL A C 1
ATOM 639 O O . VAL A 1 90 ? -3.609 0.209 -7.099 1.00 91.69 90 VAL A O 1
ATOM 642 N N . GLN A 1 91 ? -2.958 1.551 -8.769 1.00 92.88 91 GLN A N 1
ATOM 643 C CA . GLN A 1 91 ? -3.589 2.736 -8.182 1.00 92.88 91 GLN A CA 1
ATOM 644 C C . GLN A 1 91 ? -5.114 2.639 -8.139 1.00 92.88 91 GLN A C 1
ATOM 646 O O . GLN A 1 91 ? -5.737 3.125 -7.193 1.00 92.88 91 GLN A O 1
ATOM 651 N 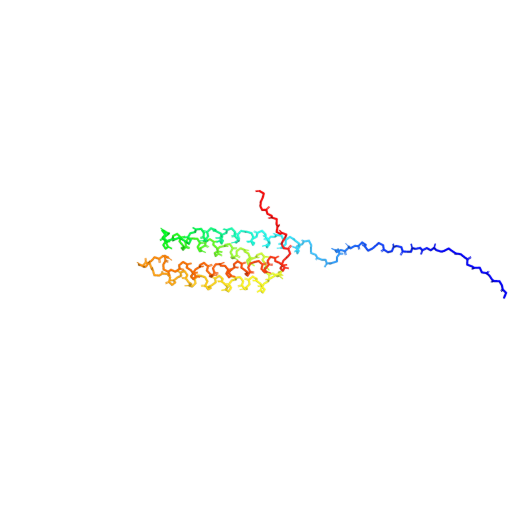N . AL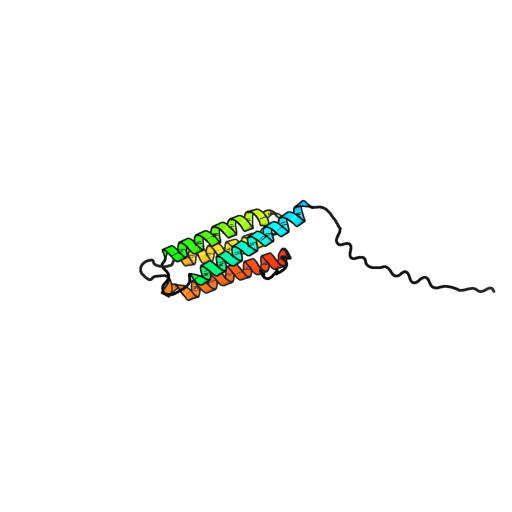A A 1 92 ? -5.748 2.039 -9.143 1.00 93.50 92 ALA A N 1
ATOM 652 C CA . ALA A 1 92 ? -7.184 1.822 -9.120 1.00 93.50 92 ALA A CA 1
ATOM 653 C C . ALA A 1 92 ? -7.585 0.944 -7.928 1.00 93.50 92 ALA A C 1
ATOM 655 O O . ALA A 1 92 ? -8.418 1.378 -7.132 1.00 93.50 92 ALA A O 1
ATOM 656 N N . ALA A 1 93 ? -6.918 -0.197 -7.743 1.00 93.12 93 ALA A N 1
ATOM 657 C CA . ALA A 1 93 ? -7.136 -1.066 -6.589 1.00 93.12 93 ALA A CA 1
ATOM 658 C C . ALA A 1 93 ? -6.846 -0.340 -5.259 1.00 93.12 93 ALA A C 1
ATOM 660 O O . ALA A 1 93 ? -7.592 -0.468 -4.285 1.00 93.12 93 ALA A O 1
ATOM 661 N N . TRP A 1 94 ? -5.796 0.487 -5.221 1.00 93.62 94 TRP A N 1
ATOM 662 C CA . TRP A 1 94 ? -5.446 1.284 -4.046 1.00 93.62 94 TRP A CA 1
ATOM 663 C C . TRP A 1 94 ? -6.522 2.307 -3.661 1.00 93.62 94 TRP A C 1
ATOM 665 O O . TRP A 1 94 ? -6.821 2.490 -2.477 1.00 93.62 94 TRP A O 1
ATOM 675 N N . ARG A 1 95 ? -7.133 2.976 -4.645 1.00 93.75 95 ARG A N 1
ATOM 676 C CA . ARG A 1 95 ? -8.238 3.917 -4.401 1.00 93.75 95 ARG A CA 1
ATOM 677 C C . ARG A 1 95 ? -9.441 3.214 -3.786 1.00 93.75 95 ARG A C 1
ATOM 679 O O . ARG A 1 95 ? -10.044 3.771 -2.869 1.00 93.75 95 ARG A O 1
ATOM 686 N N . ASP A 1 96 ? -9.752 2.005 -4.242 1.00 90.56 96 ASP A N 1
ATOM 687 C CA . ASP A 1 96 ? -10.854 1.211 -3.696 1.00 90.56 96 ASP A CA 1
ATOM 688 C C . ASP A 1 96 ? -10.580 0.806 -2.240 1.00 90.56 96 ASP A C 1
ATOM 690 O O . ASP A 1 96 ? -11.444 0.968 -1.375 1.00 90.56 96 ASP A O 1
ATOM 694 N N . LEU A 1 97 ? -9.351 0.380 -1.930 1.00 90.75 97 LEU A N 1
ATOM 695 C CA . LEU A 1 97 ? -8.921 0.114 -0.556 1.00 90.75 97 LEU A CA 1
ATOM 696 C C . LEU A 1 97 ? -8.972 1.374 0.322 1.00 90.75 97 LEU A C 1
ATOM 698 O O . LEU A 1 97 ? -9.465 1.323 1.448 1.00 90.75 97 LEU A O 1
ATOM 702 N N . THR A 1 98 ? -8.501 2.515 -0.181 1.00 91.94 98 THR A N 1
ATOM 703 C CA . THR A 1 98 ? -8.553 3.795 0.542 1.00 91.94 98 THR A CA 1
ATOM 704 C C . THR A 1 98 ? -9.989 4.190 0.865 1.00 91.94 98 THR A C 1
ATOM 706 O O . THR A 1 98 ? -10.273 4.548 2.009 1.00 91.94 98 THR A O 1
ATOM 709 N N . ALA A 1 99 ? -10.899 4.062 -0.103 1.00 89.62 99 ALA A N 1
ATOM 710 C CA . ALA A 1 99 ? -12.318 4.322 0.104 1.00 89.62 99 ALA A CA 1
ATOM 711 C C . ALA A 1 99 ? -12.917 3.381 1.160 1.00 89.62 99 ALA A C 1
ATOM 713 O O . ALA A 1 99 ? -13.658 3.835 2.028 1.00 89.62 99 ALA A O 1
ATOM 714 N N . ALA A 1 100 ? -12.550 2.096 1.141 1.00 88.56 100 ALA A N 1
ATOM 715 C CA . ALA A 1 100 ? -12.975 1.138 2.157 1.00 88.56 100 ALA A CA 1
ATOM 716 C C . ALA A 1 100 ? -12.442 1.489 3.559 1.00 88.56 100 ALA A C 1
ATOM 718 O O . ALA A 1 100 ? -13.162 1.315 4.539 1.00 88.56 100 ALA A O 1
ATOM 719 N N . VAL A 1 101 ? -11.212 2.008 3.673 1.00 87.31 101 VAL A N 1
ATOM 720 C CA . VAL A 1 101 ? -10.651 2.500 4.947 1.00 87.31 101 VAL A CA 1
ATOM 721 C C . VAL A 1 101 ? -11.375 3.758 5.432 1.00 87.31 101 VAL A C 1
ATOM 723 O O . VAL A 1 101 ? -11.617 3.896 6.629 1.00 87.31 101 VAL A O 1
ATOM 726 N N . ASP A 1 102 ? -11.720 4.680 4.532 1.00 86.81 102 ASP A N 1
ATOM 727 C CA . ASP A 1 102 ? -12.441 5.909 4.887 1.00 86.81 102 ASP A CA 1
ATOM 728 C C . ASP A 1 102 ? -13.899 5.652 5.301 1.00 86.81 102 ASP A C 1
ATOM 730 O O . ASP A 1 102 ? -14.441 6.420 6.098 1.00 86.81 102 ASP A O 1
ATOM 734 N N . ASP A 1 103 ? -14.510 4.567 4.814 1.00 86.88 103 ASP A N 1
ATOM 735 C CA . ASP A 1 103 ? -15.850 4.110 5.214 1.00 86.88 103 ASP A CA 1
ATOM 736 C C . ASP A 1 103 ? -15.862 3.416 6.590 1.00 86.88 103 ASP A C 1
ATOM 738 O O . ASP A 1 103 ? -16.925 3.183 7.163 1.00 86.88 103 ASP A O 1
ATOM 742 N N . VAL A 1 104 ? -14.690 3.106 7.168 1.00 84.12 104 VAL A N 1
ATOM 743 C CA . VAL A 1 104 ? -14.612 2.554 8.527 1.00 84.12 104 VAL A CA 1
ATOM 744 C C . VAL A 1 104 ? -15.115 3.592 9.527 1.00 84.12 104 VAL A C 1
ATOM 746 O O . VAL A 1 104 ? -14.420 4.551 9.876 1.00 84.12 104 VAL A O 1
ATOM 749 N N . ASP A 1 105 ? -16.321 3.356 10.039 1.00 74.19 105 ASP A N 1
ATOM 750 C CA . ASP A 1 105 ? -16.907 4.138 11.121 1.00 74.19 105 ASP A CA 1
ATOM 751 C C . ASP A 1 105 ? -15.985 4.136 12.349 1.00 74.19 105 ASP A C 1
ATOM 753 O O . ASP A 1 105 ? -15.747 3.101 12.983 1.00 74.19 105 ASP A O 1
ATOM 757 N N . GLY A 1 106 ? -15.512 5.327 12.730 1.00 67.69 106 GLY A N 1
ATOM 758 C CA . GLY A 1 106 ? -14.650 5.532 13.898 1.00 67.69 106 GLY A CA 1
ATOM 759 C C . GLY A 1 106 ? -15.234 4.983 15.204 1.00 67.69 106 GLY A C 1
ATOM 760 O O . GLY A 1 106 ? -14.487 4.539 16.072 1.00 67.69 106 GLY A O 1
ATOM 761 N N . ASP A 1 107 ? -16.566 4.969 15.315 1.00 67.38 107 ASP A N 1
ATOM 762 C CA . ASP A 1 107 ? -17.305 4.464 16.476 1.00 67.38 107 ASP A CA 1
ATOM 763 C C . ASP A 1 107 ? -17.500 2.933 16.469 1.00 67.38 107 ASP A C 1
ATOM 765 O O . ASP A 1 107 ? -17.662 2.332 17.532 1.00 67.38 107 ASP A O 1
ATOM 769 N N . ALA A 1 108 ? -17.491 2.289 15.294 1.00 71.06 108 ALA A N 1
ATOM 770 C CA . ALA A 1 108 ? -17.620 0.833 15.156 1.00 71.06 108 ALA A CA 1
ATOM 771 C C . ALA A 1 108 ? -16.257 0.117 15.189 1.00 71.06 108 ALA A C 1
ATOM 773 O O . ALA A 1 108 ? -16.182 -1.062 15.551 1.00 71.06 108 ALA A O 1
ATOM 774 N N . GLY A 1 109 ? -15.189 0.842 14.843 1.00 70.62 109 GLY A N 1
ATOM 775 C CA . GLY A 1 109 ? -13.826 0.334 14.762 1.00 70.62 109 GLY A CA 1
ATOM 776 C C . GLY A 1 109 ? -13.588 -0.574 13.544 1.00 70.62 109 GLY A C 1
ATOM 777 O O . GLY A 1 109 ? -14.529 -1.035 12.891 1.00 70.62 109 GLY A O 1
ATOM 778 N N . PRO A 1 110 ? -12.318 -0.886 13.233 1.00 74.69 110 PRO A N 1
ATOM 779 C CA . PRO A 1 110 ? -11.954 -1.655 12.040 1.00 74.69 110 PRO A CA 1
ATOM 780 C C . PRO A 1 110 ? -12.444 -3.109 12.071 1.00 74.69 110 PRO A C 1
ATOM 782 O O . PRO A 1 110 ? -12.565 -3.729 11.018 1.00 74.69 110 PRO A O 1
ATOM 785 N N . GLY A 1 111 ? -12.797 -3.643 13.249 1.00 78.44 111 GLY A N 1
ATOM 786 C CA . GLY A 1 111 ? -13.288 -5.011 13.439 1.00 78.44 111 GLY A CA 1
ATOM 787 C C . GLY A 1 111 ? -14.447 -5.412 12.516 1.00 78.44 111 GLY A C 1
ATOM 788 O O . GLY A 1 111 ? -14.457 -6.528 11.997 1.00 78.44 111 GLY A O 1
ATOM 789 N N . ALA A 1 112 ? -15.398 -4.504 12.270 1.00 76.69 112 ALA A N 1
ATOM 790 C CA . ALA A 1 112 ? -16.550 -4.756 11.399 1.00 76.69 112 ALA A CA 1
ATOM 791 C C . ALA A 1 112 ? -16.201 -4.738 9.897 1.00 76.69 112 ALA A C 1
ATOM 793 O O . ALA A 1 112 ? -16.938 -5.305 9.093 1.00 76.69 112 ALA A O 1
ATOM 794 N N . ALA A 1 113 ? -15.071 -4.127 9.530 1.00 85.00 113 ALA A N 1
ATOM 795 C CA . ALA A 1 113 ? -14.616 -3.945 8.154 1.00 85.00 113 ALA A CA 1
ATOM 796 C C . ALA A 1 113 ? -13.403 -4.826 7.791 1.00 85.00 113 ALA A C 1
ATOM 798 O O . ALA A 1 113 ? -12.868 -4.719 6.692 1.00 85.00 113 ALA A O 1
ATOM 799 N N . LEU A 1 114 ? -12.959 -5.729 8.673 1.00 88.62 114 LEU A N 1
ATOM 800 C CA . LEU A 1 114 ? -11.730 -6.503 8.448 1.00 88.62 114 LEU A CA 1
ATOM 801 C C . LEU A 1 114 ? -11.761 -7.370 7.189 1.00 88.62 114 LEU A C 1
ATOM 803 O O . LEU A 1 114 ? -10.776 -7.409 6.460 1.00 88.62 114 LEU A O 1
ATOM 807 N N . GLU A 1 115 ? -12.848 -8.105 6.945 1.00 89.50 115 GLU A N 1
ATOM 808 C CA . GLU A 1 115 ? -12.957 -8.944 5.745 1.00 89.50 115 GLU A CA 1
ATOM 809 C C . GLU A 1 115 ? -12.916 -8.131 4.444 1.00 89.50 115 GLU A C 1
ATOM 811 O O . GLU A 1 115 ? -12.067 -8.450 3.609 1.00 89.50 115 GLU A O 1
ATOM 816 N N . PRO A 1 116 ? -13.743 -7.082 4.254 1.00 89.31 116 PRO A N 1
ATOM 817 C CA . PRO A 1 116 ? -13.671 -6.282 3.035 1.00 89.31 116 PRO A CA 1
ATOM 818 C C . PRO A 1 116 ? -12.317 -5.580 2.876 1.00 89.31 116 PRO A C 1
ATOM 820 O O . PRO A 1 116 ? -11.763 -5.606 1.784 1.00 89.31 116 PRO A O 1
ATOM 823 N N . LEU A 1 117 ? -11.720 -5.054 3.952 1.00 91.00 117 LEU A N 1
ATOM 824 C CA . LEU A 1 117 ? -10.393 -4.427 3.886 1.00 91.00 117 LEU A CA 1
ATOM 825 C C . LEU A 1 117 ? -9.295 -5.413 3.475 1.00 91.00 117 LEU A C 1
ATOM 827 O O . LEU A 1 117 ? -8.435 -5.083 2.662 1.00 91.00 117 LEU A O 1
ATOM 831 N N . ARG A 1 118 ? -9.322 -6.640 4.010 1.00 92.31 118 ARG A N 1
ATOM 832 C CA . ARG A 1 118 ? -8.367 -7.691 3.626 1.00 92.31 118 ARG A CA 1
ATOM 833 C C . ARG A 1 118 ? -8.545 -8.120 2.174 1.00 92.31 118 ARG A C 1
ATOM 835 O O . ARG A 1 118 ? -7.549 -8.424 1.529 1.00 92.31 118 ARG A O 1
ATOM 842 N N . ALA A 1 119 ? -9.783 -8.161 1.683 1.00 92.00 119 ALA A N 1
ATOM 843 C CA . ALA A 1 119 ? -10.062 -8.449 0.282 1.00 92.00 119 ALA A CA 1
ATOM 844 C C . ALA A 1 119 ? -9.496 -7.344 -0.623 1.00 92.00 119 ALA A C 1
ATOM 846 O O . ALA A 1 119 ? -8.697 -7.647 -1.500 1.00 92.00 119 ALA A O 1
ATOM 847 N N . SER A 1 120 ? -9.787 -6.072 -0.333 1.00 92.69 120 SER A N 1
ATOM 848 C CA . SER A 1 120 ? -9.248 -4.950 -1.110 1.00 92.69 120 SER A CA 1
ATOM 849 C C . SER A 1 120 ? -7.718 -4.890 -1.077 1.00 92.69 120 SER A C 1
ATOM 851 O O . SER A 1 120 ? -7.099 -4.662 -2.108 1.00 92.69 120 SER A O 1
ATOM 853 N N . ALA A 1 121 ? -7.078 -5.162 0.066 1.00 92.75 121 ALA A N 1
ATOM 854 C CA . ALA A 1 121 ? -5.616 -5.248 0.140 1.00 92.75 121 ALA A CA 1
ATOM 855 C C . ALA A 1 121 ? -5.039 -6.395 -0.711 1.00 92.75 121 ALA A C 1
ATOM 857 O O . ALA A 1 121 ? -3.969 -6.245 -1.299 1.00 92.75 121 ALA A O 1
ATOM 858 N N . ALA A 1 122 ? -5.748 -7.523 -0.816 1.00 93.69 122 ALA A N 1
ATOM 859 C CA . ALA A 1 122 ? -5.354 -8.615 -1.703 1.00 93.69 122 ALA A CA 1
ATOM 860 C C . ALA A 1 122 ? -5.503 -8.243 -3.189 1.00 93.69 122 ALA A C 1
ATOM 862 O O . ALA A 1 122 ? -4.663 -8.650 -3.987 1.00 93.69 122 ALA A O 1
ATOM 863 N N . ASP A 1 123 ? -6.509 -7.445 -3.554 1.00 93.94 123 ASP A N 1
ATOM 864 C CA . ASP A 1 123 ? -6.689 -6.954 -4.927 1.00 93.94 123 ASP A CA 1
ATOM 865 C C . ASP A 1 123 ? -5.560 -5.990 -5.344 1.00 93.94 123 ASP A C 1
ATOM 867 O O . ASP A 1 123 ? -5.071 -6.058 -6.477 1.00 93.94 1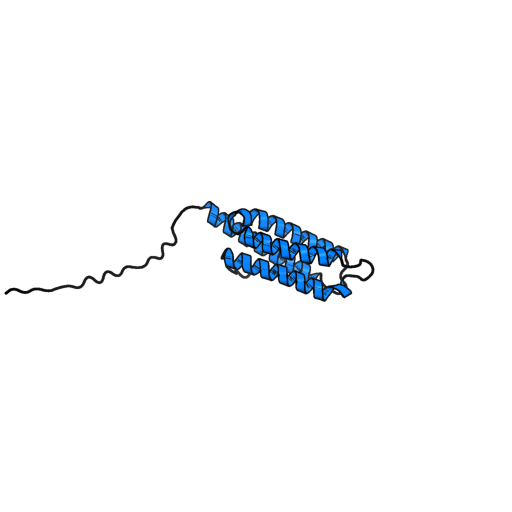23 ASP A O 1
ATOM 871 N N . VAL A 1 124 ? -5.078 -5.142 -4.419 1.00 93.88 124 VAL A N 1
ATOM 872 C CA . VAL A 1 124 ? -3.876 -4.316 -4.655 1.00 93.88 124 VAL A CA 1
ATOM 873 C C . VAL A 1 124 ? -2.660 -5.207 -4.893 1.00 93.88 124 VAL A C 1
ATOM 875 O O . VAL A 1 124 ? -1.962 -5.019 -5.886 1.00 93.88 124 VAL A O 1
ATOM 878 N N . ARG A 1 125 ? -2.438 -6.213 -4.033 1.00 93.81 125 ARG A N 1
ATOM 879 C CA . ARG A 1 125 ? -1.301 -7.135 -4.177 1.00 93.81 125 ARG A CA 1
ATOM 880 C C . ARG A 1 125 ? -1.354 -7.915 -5.488 1.00 93.81 125 ARG A C 1
ATOM 882 O O . ARG A 1 125 ? -0.340 -8.025 -6.153 1.00 93.81 125 ARG A O 1
ATOM 889 N N . GLN A 1 126 ? -2.528 -8.379 -5.915 1.00 94.25 126 GLN A N 1
ATOM 890 C CA . GLN A 1 126 ? -2.678 -9.052 -7.210 1.00 94.25 126 GLN A CA 1
ATOM 891 C C . GLN A 1 126 ? -2.311 -8.140 -8.388 1.00 94.25 126 GLN A C 1
ATOM 893 O O . GLN A 1 126 ? -1.719 -8.589 -9.368 1.00 94.25 126 GLN A O 1
ATOM 898 N N . SER A 1 127 ? -2.680 -6.861 -8.308 1.00 93.75 127 SER A N 1
ATOM 899 C CA . SER A 1 127 ? -2.325 -5.882 -9.339 1.00 93.75 127 SER A CA 1
ATOM 900 C C . SER A 1 127 ? -0.818 -5.610 -9.345 1.00 93.75 127 SER A C 1
ATOM 902 O O . SER A 1 127 ? -0.230 -5.466 -10.413 1.00 93.75 127 SER A O 1
ATOM 904 N N . LEU A 1 128 ? -0.197 -5.590 -8.161 1.00 92.94 128 LEU A N 1
ATOM 905 C CA . LEU A 1 128 ? 1.247 -5.445 -7.989 1.00 92.94 128 LEU A CA 1
ATOM 906 C C . LEU A 1 128 ? 2.012 -6.655 -8.540 1.00 92.94 128 LEU A C 1
ATOM 908 O O . LEU A 1 128 ? 2.939 -6.477 -9.316 1.00 92.94 128 LEU A O 1
ATOM 912 N N . GLU A 1 129 ? 1.565 -7.876 -8.243 1.00 92.38 129 GLU A N 1
ATOM 913 C CA . GLU A 1 129 ? 2.138 -9.111 -8.796 1.00 92.38 129 GLU A CA 1
ATOM 914 C C . GLU A 1 129 ? 2.082 -9.114 -10.334 1.00 92.38 129 GLU A C 1
ATOM 916 O O . GLU A 1 129 ? 3.038 -9.504 -11.000 1.00 92.38 129 GLU A O 1
ATOM 921 N N . ALA A 1 130 ? 0.979 -8.633 -10.918 1.00 90.62 130 ALA A N 1
ATOM 922 C CA . ALA A 1 130 ? 0.850 -8.514 -12.368 1.00 90.62 130 ALA A CA 1
ATOM 923 C C . ALA A 1 130 ? 1.777 -7.444 -12.970 1.00 90.62 130 ALA A C 1
ATOM 925 O O . ALA A 1 130 ? 2.219 -7.599 -14.108 1.00 90.62 130 ALA A O 1
ATOM 926 N N . LEU A 1 131 ? 2.050 -6.361 -12.235 1.00 89.38 131 LEU A N 1
ATOM 927 C CA . LEU A 1 131 ? 3.046 -5.360 -12.614 1.00 89.38 131 LEU A CA 1
ATOM 928 C C . LEU A 1 131 ? 4.459 -5.958 -12.561 1.00 89.38 131 LEU A C 1
ATOM 930 O O . LEU A 1 131 ? 5.202 -5.810 -13.526 1.00 89.38 131 LEU A O 1
ATOM 934 N N . ASP A 1 132 ? 4.802 -6.673 -11.488 1.00 90.94 132 ASP A N 1
ATOM 935 C CA . ASP A 1 132 ? 6.100 -7.338 -11.325 1.00 90.94 132 ASP A CA 1
ATOM 936 C C . ASP A 1 132 ? 6.365 -8.367 -12.431 1.00 90.94 132 ASP A C 1
ATOM 938 O O . ASP A 1 132 ? 7.462 -8.408 -12.99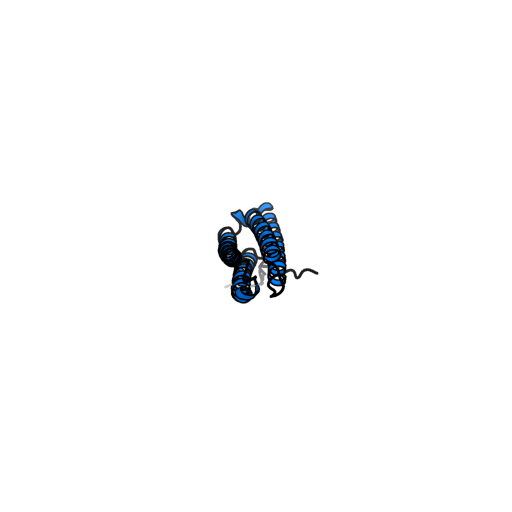3 1.00 90.94 132 ASP A O 1
ATOM 942 N N . ASP A 1 133 ? 5.356 -9.169 -12.785 1.00 89.62 133 ASP A N 1
ATOM 943 C CA . ASP A 1 133 ? 5.427 -10.129 -13.892 1.00 89.62 133 ASP A CA 1
ATOM 944 C C . ASP A 1 133 ? 5.683 -9.430 -15.243 1.00 89.62 133 ASP A C 1
ATOM 946 O O . ASP A 1 133 ? 6.478 -9.920 -16.051 1.00 89.62 133 ASP A O 1
ATOM 950 N N . ASP A 1 134 ? 5.034 -8.285 -15.492 1.00 86.62 134 ASP A N 1
ATOM 951 C CA . ASP A 1 134 ? 5.189 -7.510 -16.731 1.00 86.62 134 ASP A CA 1
ATOM 952 C C . ASP A 1 134 ? 6.557 -6.799 -16.796 1.00 86.62 134 ASP A C 1
ATOM 954 O O . ASP A 1 134 ? 7.174 -6.758 -17.865 1.00 86.62 134 ASP A O 1
ATOM 958 N N . LEU A 1 135 ? 7.057 -6.290 -15.663 1.00 86.69 135 LEU A N 1
ATOM 959 C CA . LEU A 1 135 ? 8.404 -5.716 -15.523 1.00 86.69 135 LEU A CA 1
ATOM 960 C C . LEU A 1 135 ? 9.504 -6.789 -15.566 1.00 86.69 135 LEU A C 1
ATOM 962 O O . LEU A 1 135 ? 10.664 -6.492 -15.853 1.00 86.69 135 LEU A O 1
ATOM 966 N N . GLY A 1 136 ? 9.153 -8.051 -15.308 1.00 88.06 136 GLY A N 1
ATOM 967 C CA . GLY A 1 136 ? 10.110 -9.144 -15.187 1.00 88.06 136 GLY A CA 1
ATOM 968 C C . GLY A 1 136 ? 10.940 -9.059 -13.908 1.00 88.06 136 GLY A C 1
ATOM 969 O O . GLY A 1 136 ? 12.075 -9.549 -13.891 1.00 88.06 136 GLY A O 1
ATOM 970 N N . CYS A 1 137 ? 10.387 -8.456 -12.851 1.00 86.81 137 CYS A N 1
ATOM 971 C CA . CYS A 1 137 ? 11.026 -8.381 -11.548 1.00 86.81 137 CYS A CA 1
ATOM 972 C C . CYS A 1 137 ? 11.340 -9.802 -11.081 1.00 86.81 137 CYS A C 1
ATOM 974 O O . CYS A 1 137 ? 10.456 -10.635 -10.868 1.00 86.81 137 CYS A O 1
ATOM 976 N N . ALA A 1 138 ? 12.630 -10.128 -10.972 1.00 68.44 138 ALA A N 1
ATOM 977 C CA . ALA A 1 138 ? 13.023 -11.417 -10.438 1.00 68.44 138 ALA A CA 1
ATOM 978 C C . ALA A 1 138 ? 12.509 -11.475 -9.000 1.00 68.44 138 ALA A C 1
ATOM 980 O O . ALA A 1 138 ? 12.954 -10.677 -8.177 1.00 68.44 138 ALA A O 1
ATOM 981 N N . THR A 1 139 ? 11.614 -12.422 -8.699 1.00 51.91 139 THR A N 1
ATOM 982 C CA . THR A 1 139 ? 11.204 -12.759 -7.332 1.00 51.91 139 THR A CA 1
ATOM 983 C C . THR A 1 139 ? 12.449 -13.199 -6.562 1.00 51.91 139 THR A C 1
ATOM 985 O O . THR A 1 139 ? 12.767 -14.389 -6.475 1.00 51.91 139 THR A O 1
ATOM 988 N N . THR A 1 140 ? 13.237 -12.243 -6.090 1.00 40.72 140 THR A N 1
ATOM 989 C CA . THR A 1 140 ? 14.373 -12.493 -5.227 1.00 40.72 140 THR A CA 1
ATOM 990 C C . THR A 1 140 ? 13.771 -12.543 -3.838 1.00 40.72 140 THR A C 1
ATOM 992 O O . THR A 1 140 ? 13.350 -11.504 -3.340 1.00 40.72 140 THR A O 1
ATOM 995 N N . PRO A 1 141 ? 13.649 -13.725 -3.209 1.00 35.66 141 PRO A N 1
ATOM 996 C CA . PRO A 1 141 ? 13.278 -13.761 -1.808 1.00 35.66 141 PRO A CA 1
ATOM 997 C C . PRO A 1 141 ? 14.317 -12.937 -1.043 1.00 35.66 141 PRO A C 1
ATOM 999 O O . PRO A 1 141 ? 15.516 -13.216 -1.159 1.00 35.66 141 PRO A O 1
ATOM 1002 N N . SER A 1 142 ? 13.867 -11.919 -0.305 1.00 27.27 142 SER A N 1
ATOM 1003 C CA . SER A 1 142 ? 14.709 -11.204 0.656 1.00 27.27 142 SER A CA 1
ATOM 1004 C C . SER A 1 142 ? 15.489 -12.224 1.510 1.00 27.27 142 SER A C 1
ATOM 1006 O O . SER A 1 142 ? 14.898 -13.231 1.920 1.00 27.27 142 SER A O 1
ATOM 1008 N N . PRO A 1 143 ? 16.810 -12.037 1.705 1.00 36.38 143 PRO A N 1
ATOM 1009 C CA . PRO A 1 143 ? 17.682 -13.016 2.360 1.00 36.38 143 PRO A CA 1
ATOM 1010 C C . PRO A 1 143 ? 17.323 -13.302 3.824 1.00 36.38 143 PRO A C 1
ATOM 1012 O O . PRO A 1 143 ? 16.877 -12.373 4.533 1.00 36.38 143 PRO A O 1
#

Foldseek 3Di:
DDDDDDDDDPPPPPPPVPPCDDDDPPLVVLLVQLLVLLVQLVVLLVCLLVQLDQPHALVSNVVSLVSNVVSLVSNCVSCPPPQNPLSVQLVVLSVVLVVLSVPADNVVGSNVSSVVNVVSSVSSVVSSVVSCVSSVNPPDPDD

Secondary structure (DSSP, 8-state):
---------------------S--HHHHHHHHHHHHHHHHHHHHHHHHHHH-STT--HHHHHHHHHHHHHHHHHHHHHHHHHHHHHHHHHHHHHHHHHHHHHTS-TTT-GGGGHHHHHHHHHHHHHHHHHHHHHHT-------

Radius of gyration: 24.32 Å; chains: 1; bounding box: 51×47×85 Å

Sequence (143 aa):
MRSARPAVAALVCAVALGLAACGGTDHAEDVDEACAASGELDEALDDLRATLTPDATVDELRDARTRVGDALDALRDQADDVAEGRADDVQAAWRDLTAAVDDVDGDAGPGAALEPLRASAADVRQSLEALDDDLGCATTPSP

pLDDT: mean 78.93, std 18.63, range [27.27, 95.38]